Protein AF-A0A554VB44-F1 (afdb_monomer_lite)

pLDDT: mean 83.11, std 10.77, range [49.56, 96.19]

Foldseek 3Di:
DDDQWDDCLCVLVVQLVVLLVVCVVVDDPVCVLLSQLVSLQVSLVVLQVVLCVQQVDFDQDQDPPPRDTDRDGDAGDGRNHGSNVSSVVSNVVSVVSVCPVVVVVCVVVVVVVVVVVVVVVVVVVVVVVVVVVVVVVVVVVVVVVVVVVVVVVVVVVVVVVVCPVVPDDD

Radius of gyration: 43.71 Å; chains: 1; bounding box: 81×44×135 Å

Structure (mmCIF, N/CA/C/O backbone):
data_AF-A0A554VB44-F1
#
_entry.id   AF-A0A554VB44-F1
#
loop_
_atom_site.group_PDB
_atom_site.id
_atom_site.type_symbol
_atom_site.label_atom_id
_atom_site.label_alt_id
_atom_site.label_comp_id
_atom_site.label_asym_id
_atom_site.label_entity_id
_atom_site.label_seq_id
_atom_site.pdbx_PDB_ins_code
_atom_site.Cartn_x
_atom_site.Cartn_y
_atom_site.Cartn_z
_atom_site.occupancy
_atom_site.B_iso_or_equiv
_atom_site.auth_seq_id
_atom_site.auth_comp_id
_atom_site.auth_asym_id
_atom_site.auth_atom_id
_atom_site.pdbx_PDB_model_num
ATOM 1 N N . MET A 1 1 ? -2.354 -7.956 35.182 1.00 49.56 1 MET A N 1
ATOM 2 C CA . MET A 1 1 ? -2.865 -8.372 33.858 1.00 49.56 1 MET A CA 1
ATOM 3 C C . MET A 1 1 ? -2.877 -7.137 32.967 1.00 49.56 1 MET A C 1
ATOM 5 O O . MET A 1 1 ? -3.488 -6.149 33.354 1.00 49.56 1 MET A O 1
ATOM 9 N N . ILE A 1 2 ? -2.129 -7.126 31.862 1.00 63.28 2 ILE A N 1
ATOM 10 C CA . ILE A 1 2 ? -2.066 -5.966 30.958 1.00 63.28 2 ILE A CA 1
ATOM 11 C C . ILE A 1 2 ? -3.366 -5.946 30.144 1.00 63.28 2 ILE A C 1
ATOM 13 O O . ILE A 1 2 ? -3.595 -6.820 29.313 1.00 63.28 2 ILE A O 1
ATOM 17 N N . LEU A 1 3 ? -4.252 -4.988 30.429 1.00 57.69 3 LEU A N 1
ATOM 18 C CA . LEU A 1 3 ? -5.456 -4.748 29.632 1.00 57.69 3 LEU A CA 1
ATOM 19 C C . LEU A 1 3 ? -5.048 -4.033 28.342 1.00 57.69 3 LEU A C 1
ATOM 21 O O . LEU A 1 3 ? -4.718 -2.852 28.348 1.00 57.69 3 LEU A O 1
ATOM 25 N N . ILE A 1 4 ? -5.056 -4.780 27.241 1.00 80.31 4 ILE A N 1
ATOM 26 C CA . ILE A 1 4 ? -4.628 -4.320 25.912 1.00 80.31 4 ILE A CA 1
ATOM 27 C C . ILE A 1 4 ? -5.706 -3.457 25.233 1.00 80.31 4 ILE A C 1
ATOM 29 O O . ILE A 1 4 ? -5.421 -2.735 24.280 1.00 80.31 4 ILE A O 1
ATOM 33 N N . TRP A 1 5 ? -6.952 -3.494 25.709 1.00 79.31 5 TRP A N 1
ATOM 34 C CA . TRP A 1 5 ? -8.065 -2.765 25.102 1.00 79.31 5 TRP A CA 1
ATOM 35 C C . TRP A 1 5 ? -8.940 -2.075 26.151 1.00 79.31 5 TRP A C 1
ATOM 37 O O . TRP A 1 5 ? -9.050 -2.527 27.292 1.00 79.31 5 TRP A O 1
ATOM 47 N N . LYS A 1 6 ? -9.604 -0.990 25.736 1.00 79.31 6 LYS A N 1
ATOM 48 C CA . LYS A 1 6 ? -10.617 -0.284 26.525 1.00 79.31 6 LYS A CA 1
ATOM 49 C C . LYS A 1 6 ? -11.876 -0.034 25.692 1.00 79.31 6 LYS A C 1
ATOM 51 O O . LYS A 1 6 ? -11.827 0.512 24.587 1.00 79.31 6 LYS A O 1
ATOM 56 N N . GLY A 1 7 ? -13.034 -0.410 26.235 1.00 83.69 7 GLY A N 1
ATOM 57 C CA . GLY A 1 7 ? -14.346 -0.153 25.632 1.00 83.69 7 GLY A CA 1
ATOM 58 C C . GLY A 1 7 ? -14.546 -0.843 24.279 1.00 83.69 7 GLY A C 1
ATOM 59 O O . GLY A 1 7 ? -14.342 -2.048 24.159 1.00 83.69 7 GLY A O 1
ATOM 60 N N . ARG A 1 8 ? -14.963 -0.080 23.260 1.00 84.19 8 ARG A N 1
ATOM 61 C CA . ARG A 1 8 ? -15.318 -0.590 21.924 1.00 84.19 8 ARG A CA 1
ATOM 62 C C . ARG A 1 8 ? -14.136 -0.734 20.964 1.00 84.19 8 ARG A C 1
ATOM 64 O O . ARG A 1 8 ? -14.353 -1.112 19.822 1.00 84.19 8 ARG A O 1
ATOM 71 N N . GLY A 1 9 ? -12.901 -0.481 21.407 1.00 81.75 9 GLY A N 1
ATOM 72 C CA . GLY A 1 9 ? -11.718 -0.603 20.545 1.00 81.75 9 GLY A CA 1
ATOM 73 C C . GLY A 1 9 ? -11.628 -1.971 19.857 1.00 81.75 9 GLY A C 1
ATOM 74 O O . GLY A 1 9 ? -11.378 -2.041 18.657 1.00 81.75 9 GLY A O 1
ATOM 75 N N . ILE A 1 10 ? -11.962 -3.048 20.579 1.00 88.00 10 ILE A N 1
ATOM 76 C CA . ILE A 1 10 ? -11.942 -4.429 20.072 1.00 88.00 10 ILE A CA 1
ATOM 77 C C . ILE A 1 10 ? -12.783 -4.645 18.800 1.00 88.00 10 ILE A C 1
ATOM 79 O O . ILE A 1 10 ? -12.485 -5.553 18.025 1.00 88.00 10 ILE A O 1
ATOM 83 N N . LEU A 1 11 ? -13.779 -3.788 18.528 1.00 90.06 11 LEU A N 1
ATOM 84 C CA . LEU A 1 11 ? -14.588 -3.882 17.311 1.00 90.06 11 LEU A CA 1
ATOM 85 C C . LEU A 1 11 ? -13.753 -3.728 16.038 1.00 90.06 11 LEU A C 1
ATOM 87 O O . LEU A 1 11 ? -14.110 -4.329 15.037 1.00 90.06 11 LEU A O 1
ATOM 91 N N . THR A 1 12 ? -12.640 -2.988 16.063 1.00 89.19 12 THR A N 1
ATOM 92 C CA . THR A 1 12 ? -11.750 -2.883 14.889 1.00 89.19 12 THR A CA 1
ATOM 93 C C . THR A 1 12 ? -11.211 -4.253 14.493 1.00 89.19 12 THR A C 1
ATOM 95 O O . THR A 1 12 ? -11.311 -4.656 13.342 1.00 89.19 12 THR A O 1
ATOM 98 N N . VAL A 1 13 ? -10.686 -4.999 15.468 1.00 91.31 13 VAL A N 1
ATOM 99 C CA . VAL A 1 13 ? -10.101 -6.324 15.228 1.00 91.31 13 VAL A CA 1
ATOM 100 C C . VAL A 1 13 ? -11.185 -7.325 14.837 1.00 91.31 13 VAL A C 1
ATOM 102 O O . VAL A 1 13 ? -10.980 -8.125 13.930 1.00 91.31 13 VAL A O 1
ATOM 105 N N . LEU A 1 14 ? -12.356 -7.253 15.478 1.00 93.69 14 LEU A N 1
ATOM 106 C CA . LEU A 1 14 ? -13.493 -8.110 15.137 1.00 93.69 14 LEU A CA 1
ATOM 107 C C . LEU A 1 14 ? -14.005 -7.860 13.719 1.00 93.69 14 LEU A C 1
ATOM 109 O O . LEU A 1 14 ? -14.263 -8.820 13.002 1.00 93.69 14 LEU A O 1
ATOM 113 N N . VAL A 1 15 ? -14.136 -6.597 13.305 1.00 94.31 15 VAL A N 1
ATOM 114 C CA . VAL A 1 15 ? -14.568 -6.259 11.944 1.00 94.31 15 VAL A CA 1
ATOM 115 C C . VAL A 1 15 ? -13.531 -6.704 10.929 1.00 94.31 15 VAL A C 1
ATOM 117 O O . VAL A 1 15 ? -13.921 -7.318 9.945 1.00 94.31 15 VAL A O 1
ATOM 120 N N . LEU A 1 16 ? -12.239 -6.478 11.182 1.00 94.88 16 LEU A N 1
ATOM 121 C CA . LEU A 1 16 ? -11.169 -6.966 10.313 1.00 94.88 16 LEU A CA 1
ATOM 122 C C . LEU A 1 16 ? -11.212 -8.489 10.147 1.00 94.88 16 LEU A C 1
ATOM 124 O O . LEU A 1 16 ? -11.150 -8.987 9.028 1.00 94.88 16 LEU A O 1
ATOM 128 N N . ALA A 1 17 ? -11.335 -9.232 11.249 1.00 95.19 17 ALA A N 1
ATOM 129 C CA . ALA A 1 17 ? -11.415 -10.686 11.200 1.00 95.19 17 ALA A CA 1
ATOM 130 C C . ALA A 1 17 ? -12.672 -11.142 10.447 1.00 95.19 17 ALA A C 1
ATOM 132 O O . ALA A 1 17 ? -12.586 -11.983 9.556 1.00 95.19 17 ALA A O 1
ATOM 133 N N . ALA A 1 18 ? -13.832 -10.557 10.756 1.00 95.88 18 ALA A N 1
ATOM 134 C CA . ALA A 1 18 ? -15.090 -10.904 10.108 1.00 95.88 18 ALA A CA 1
ATOM 135 C C . ALA A 1 18 ? -15.047 -10.642 8.597 1.00 95.88 18 ALA A C 1
ATOM 137 O O . ALA A 1 18 ? -15.386 -11.531 7.820 1.00 95.88 18 ALA A O 1
ATOM 138 N N . THR A 1 19 ? -14.597 -9.461 8.162 1.00 95.25 19 THR A N 1
ATOM 139 C CA . THR A 1 19 ? -14.494 -9.133 6.732 1.00 95.25 19 THR A CA 1
ATOM 140 C C . THR A 1 19 ? -13.470 -10.009 6.027 1.00 95.25 19 THR A C 1
ATOM 142 O O . THR A 1 19 ? -13.728 -10.435 4.905 1.00 95.25 19 THR A O 1
ATOM 145 N N . PHE A 1 20 ? -12.358 -10.341 6.688 1.00 94.94 20 PHE A N 1
ATOM 146 C CA . PHE A 1 20 ? -11.362 -11.267 6.158 1.00 94.94 20 PHE A CA 1
ATOM 147 C C . PHE A 1 20 ? -11.951 -12.657 5.915 1.00 94.94 20 PHE A C 1
ATOM 149 O O . PHE A 1 20 ? -11.855 -13.166 4.804 1.00 94.94 20 PHE A O 1
ATOM 156 N N . PHE A 1 21 ? -12.625 -13.250 6.906 1.00 94.94 21 PHE A N 1
ATOM 157 C CA . PHE A 1 21 ? -13.249 -14.564 6.737 1.00 94.94 21 PHE A CA 1
ATOM 158 C C . PHE A 1 21 ? -14.355 -14.544 5.682 1.00 94.94 21 PHE A C 1
ATOM 160 O O . PHE A 1 21 ? -14.391 -15.429 4.834 1.00 94.94 21 PHE A O 1
ATOM 167 N N . ILE A 1 22 ? -15.223 -13.529 5.685 1.00 94.19 22 ILE A N 1
ATOM 168 C CA . ILE A 1 22 ? -16.285 -13.398 4.677 1.00 94.19 22 ILE A CA 1
ATOM 169 C C . ILE A 1 22 ? -15.680 -13.360 3.272 1.00 94.19 22 ILE A C 1
ATOM 171 O O . ILE A 1 22 ? -16.121 -14.098 2.395 1.00 94.19 22 ILE A O 1
ATOM 175 N N . LEU A 1 23 ? -14.653 -12.534 3.060 1.00 93.19 23 LEU A N 1
ATOM 176 C CA . LEU A 1 23 ? -14.020 -12.395 1.753 1.00 93.19 23 LEU A CA 1
ATOM 177 C C . LEU A 1 23 ? -13.206 -13.631 1.369 1.00 93.19 23 LEU A C 1
ATOM 179 O O . LEU A 1 23 ? -13.181 -13.964 0.193 1.00 93.19 23 LEU A O 1
ATOM 183 N N . LEU A 1 24 ? -12.628 -14.360 2.325 1.00 90.56 24 LEU A N 1
ATOM 184 C CA . LEU A 1 24 ? -11.930 -15.618 2.054 1.00 90.56 24 LEU A CA 1
ATOM 185 C C . LEU A 1 24 ? -12.854 -16.673 1.427 1.00 90.56 24 LEU A C 1
ATOM 187 O O . LEU A 1 24 ? -12.422 -17.414 0.550 1.00 90.56 24 LEU A O 1
ATOM 191 N N . PHE A 1 25 ? -14.115 -16.737 1.863 1.00 90.75 25 PHE A N 1
ATOM 192 C CA . PHE A 1 25 ? -15.102 -17.667 1.303 1.00 90.75 25 PHE A CA 1
ATOM 193 C C . PHE A 1 25 ? -15.848 -17.105 0.088 1.00 90.75 25 PHE A C 1
ATOM 195 O O . PHE A 1 25 ? -16.339 -17.879 -0.730 1.00 90.75 25 PHE A O 1
ATOM 202 N N . ALA A 1 26 ? -15.971 -15.780 -0.023 1.00 91.50 26 ALA A N 1
ATOM 203 C CA . ALA A 1 26 ? -16.741 -15.134 -1.083 1.00 91.50 26 ALA A CA 1
ATOM 204 C C . ALA A 1 26 ? -15.921 -14.802 -2.342 1.00 91.50 26 ALA A C 1
ATOM 206 O O . ALA A 1 26 ? -16.501 -14.706 -3.423 1.00 91.50 26 ALA A O 1
ATOM 207 N N . LEU A 1 27 ? -14.604 -14.588 -2.229 1.00 91.19 27 LEU A N 1
ATOM 208 C CA . LEU A 1 27 ? -13.758 -14.276 -3.383 1.00 91.19 27 LEU A CA 1
ATOM 209 C C . LEU A 1 27 ? -13.431 -15.532 -4.189 1.00 91.19 27 LEU A C 1
ATOM 211 O O . LEU A 1 27 ? -12.992 -16.547 -3.653 1.00 91.19 27 LEU A O 1
ATOM 215 N N . SER A 1 28 ? -13.569 -15.417 -5.509 1.00 88.81 28 SER A N 1
ATOM 216 C CA . SER A 1 28 ? -13.009 -16.380 -6.453 1.00 88.81 28 SER A CA 1
ATOM 217 C C . SER A 1 28 ? -11.486 -16.224 -6.566 1.00 88.81 28 SER A C 1
ATOM 219 O O . SER A 1 28 ? -10.910 -15.202 -6.178 1.00 88.81 28 SER A O 1
ATOM 221 N N . SER A 1 29 ? -10.828 -17.231 -7.148 1.00 87.12 29 SER A N 1
ATOM 222 C CA . SER A 1 29 ? -9.377 -17.246 -7.386 1.00 87.12 29 SER A CA 1
ATOM 223 C C . SER A 1 29 ? -8.870 -16.010 -8.131 1.00 87.12 29 SER A C 1
ATOM 225 O O . SER A 1 29 ? -7.781 -15.525 -7.834 1.00 87.12 29 SER A O 1
ATOM 227 N N . ASP A 1 30 ? -9.676 -15.465 -9.042 1.00 87.19 30 ASP A N 1
ATOM 228 C CA . ASP A 1 30 ? -9.310 -14.323 -9.891 1.00 87.19 30 ASP A CA 1
ATOM 229 C C . ASP A 1 30 ? -9.118 -13.029 -9.085 1.00 87.19 30 ASP A C 1
ATOM 231 O O . ASP A 1 30 ? -8.367 -12.131 -9.474 1.00 87.19 30 ASP A O 1
ATOM 235 N N . TYR A 1 31 ? -9.768 -12.945 -7.923 1.00 87.62 31 TYR A N 1
ATOM 236 C CA . TYR A 1 31 ? -9.728 -11.784 -7.041 1.00 87.62 31 TYR A CA 1
ATOM 237 C C . TYR A 1 31 ? -8.953 -12.040 -5.747 1.00 87.62 31 TYR A C 1
ATOM 239 O O . TYR A 1 31 ? -8.912 -11.157 -4.891 1.00 87.62 31 TYR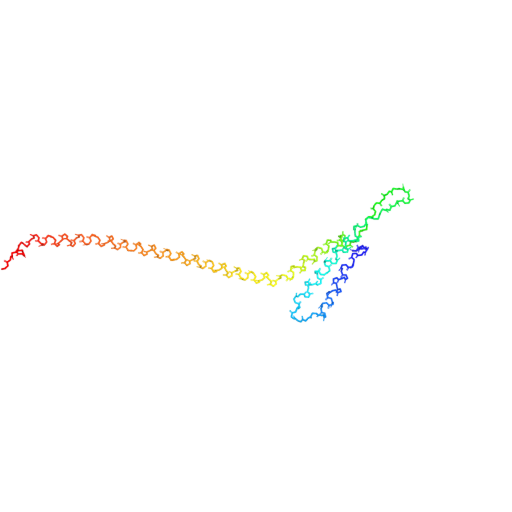 A O 1
ATOM 247 N N . ALA A 1 32 ? -8.298 -13.197 -5.598 1.00 86.06 32 ALA A N 1
ATOM 248 C CA . ALA A 1 32 ? -7.604 -13.587 -4.367 1.00 86.06 32 ALA A CA 1
ATOM 249 C C . ALA A 1 32 ? -6.559 -12.552 -3.899 1.00 86.06 32 ALA A C 1
ATOM 251 O O . ALA A 1 32 ? -6.407 -12.325 -2.699 1.00 86.06 32 ALA A O 1
ATOM 252 N N . GLN A 1 33 ? -5.912 -11.854 -4.837 1.00 84.12 33 GLN A N 1
ATOM 253 C CA . GLN A 1 33 ? -4.989 -10.739 -4.574 1.00 84.12 33 GLN A CA 1
ATOM 254 C C . GLN A 1 33 ? -5.613 -9.597 -3.745 1.00 84.12 33 GLN A C 1
ATOM 256 O O . GLN A 1 33 ? -4.943 -8.968 -2.928 1.00 84.12 33 GLN A O 1
ATOM 261 N N . TYR A 1 34 ? -6.922 -9.364 -3.880 1.00 88.88 34 TYR A N 1
ATOM 262 C CA . TYR A 1 34 ? -7.656 -8.350 -3.118 1.00 88.88 34 TYR A CA 1
ATOM 263 C C . TYR A 1 34 ? -8.132 -8.851 -1.750 1.00 88.88 34 TYR A C 1
ATOM 265 O O . TYR A 1 34 ? -8.602 -8.051 -0.937 1.00 88.88 34 TYR A O 1
ATOM 273 N N . GLY A 1 35 ? -7.980 -10.150 -1.470 1.00 89.56 35 GLY A N 1
ATOM 274 C CA . GLY A 1 35 ? -8.433 -10.795 -0.238 1.00 89.56 35 GLY A CA 1
ATOM 275 C C . GLY A 1 35 ? -7.783 -10.241 1.027 1.00 89.56 35 GLY A C 1
ATOM 276 O O . GLY A 1 35 ? -8.398 -10.286 2.084 1.00 89.56 35 GLY A O 1
ATOM 277 N N . PHE A 1 36 ? -6.590 -9.646 0.928 1.00 89.31 36 PHE A N 1
ATOM 278 C CA . PHE A 1 36 ? -5.952 -8.932 2.041 1.00 89.31 36 PHE A CA 1
ATOM 279 C C . PHE A 1 36 ? -6.230 -7.425 2.024 1.00 89.31 36 PHE A C 1
ATOM 281 O O . PHE A 1 36 ? -6.416 -6.822 3.081 1.00 89.31 36 PHE A O 1
ATOM 288 N N . ALA A 1 37 ? -6.305 -6.810 0.842 1.00 92.81 37 ALA A N 1
ATOM 289 C CA . ALA A 1 37 ? -6.507 -5.369 0.707 1.00 92.81 37 ALA A CA 1
ATOM 290 C C . ALA A 1 37 ? -7.910 -4.928 1.158 1.00 92.81 37 ALA A C 1
ATOM 292 O O . ALA A 1 37 ? -8.051 -3.974 1.923 1.00 92.81 37 ALA A O 1
ATOM 293 N N . LEU A 1 38 ? -8.957 -5.634 0.722 1.00 93.44 38 LEU A N 1
ATOM 294 C CA . LEU A 1 38 ? -10.346 -5.246 0.982 1.00 93.44 38 LEU A CA 1
ATOM 295 C C . LEU A 1 38 ? -10.734 -5.305 2.471 1.00 93.44 38 LEU A C 1
ATOM 297 O O . LEU A 1 38 ? -11.295 -4.318 2.953 1.00 93.44 38 LEU A O 1
ATOM 301 N N . PRO A 1 39 ? -10.413 -6.365 3.244 1.00 95.56 39 PRO A N 1
ATOM 302 C CA . PRO A 1 39 ? -10.687 -6.384 4.683 1.00 95.56 39 PRO A CA 1
ATOM 303 C C . PRO A 1 39 ? -10.020 -5.230 5.432 1.00 95.56 39 PRO A C 1
ATOM 305 O O . PRO A 1 39 ? -10.648 -4.617 6.297 1.00 95.56 39 PRO A O 1
ATOM 308 N N . LEU A 1 40 ? -8.770 -4.906 5.073 1.00 94.94 40 LEU A N 1
ATOM 309 C CA . LEU A 1 40 ? -8.008 -3.806 5.666 1.00 94.94 40 LEU A CA 1
ATOM 310 C C . LEU A 1 40 ? -8.666 -2.453 5.385 1.00 94.94 40 LEU A C 1
ATOM 312 O O . LEU A 1 40 ? -8.850 -1.663 6.309 1.00 94.94 40 LEU A O 1
ATOM 316 N N . ILE A 1 41 ? -9.077 -2.206 4.138 1.00 94.94 41 ILE A N 1
ATOM 317 C CA . ILE A 1 41 ? -9.757 -0.964 3.748 1.00 94.94 41 ILE A CA 1
ATOM 318 C C . ILE A 1 41 ? -11.099 -0.834 4.474 1.00 94.94 41 ILE A C 1
ATOM 320 O O . ILE A 1 41 ? -11.371 0.203 5.079 1.00 94.94 41 ILE A O 1
ATOM 324 N N . VAL A 1 42 ? -11.928 -1.883 4.454 1.00 95.38 42 VAL A N 1
ATOM 325 C CA . VAL A 1 42 ? -13.261 -1.865 5.077 1.00 95.38 42 VAL A CA 1
ATOM 326 C C . VAL A 1 42 ? -13.151 -1.670 6.587 1.00 95.38 42 VAL A C 1
ATOM 328 O O . VAL A 1 42 ? -13.835 -0.813 7.150 1.00 95.38 42 VAL A O 1
ATOM 331 N N . SER A 1 43 ? -12.263 -2.417 7.248 1.00 94.00 43 SER A N 1
ATOM 332 C CA . SER A 1 43 ? -12.035 -2.259 8.684 1.00 94.00 43 SER A CA 1
ATOM 333 C C . SER A 1 43 ? -11.439 -0.894 9.020 1.00 94.00 43 SER A C 1
ATOM 335 O O . SER A 1 43 ? -11.824 -0.302 10.026 1.00 94.00 43 SER A O 1
ATOM 337 N N . GLY A 1 44 ? -10.519 -0.383 8.200 1.00 92.06 44 GLY A N 1
ATOM 338 C CA . GLY A 1 44 ? -9.922 0.934 8.387 1.00 92.06 44 GLY A CA 1
ATOM 339 C C . GLY A 1 44 ? -10.970 2.043 8.333 1.00 92.06 44 GLY A C 1
ATOM 340 O O . GLY A 1 44 ? -11.075 2.855 9.254 1.00 92.06 44 GLY A O 1
ATOM 341 N N . LEU A 1 45 ? -11.817 2.018 7.301 1.00 93.56 45 LEU A N 1
ATOM 342 C CA . LEU A 1 45 ? -12.893 2.988 7.113 1.00 93.56 45 LEU A CA 1
ATOM 343 C C . LEU A 1 45 ? -13.932 2.916 8.241 1.00 93.56 45 LEU A C 1
ATOM 345 O O . LEU A 1 45 ? -14.325 3.948 8.788 1.00 93.56 45 LEU A O 1
ATOM 349 N N . PHE A 1 46 ? -14.325 1.703 8.643 1.00 94.19 46 PHE A N 1
ATOM 350 C CA . PHE A 1 46 ? -15.209 1.474 9.787 1.00 94.19 46 PHE A CA 1
ATOM 351 C C . PHE A 1 46 ? -14.646 2.104 11.068 1.00 94.19 46 PHE A C 1
ATOM 353 O O . PHE A 1 46 ? -15.361 2.813 11.781 1.00 94.19 46 PHE A O 1
ATOM 360 N N . SER A 1 47 ? -13.357 1.892 11.341 1.00 91.25 47 SER A N 1
ATOM 361 C CA . SER A 1 47 ? -12.704 2.393 12.550 1.00 91.25 47 SER A CA 1
ATOM 362 C C . SER A 1 47 ? -12.506 3.903 12.563 1.00 91.25 47 SER A C 1
ATOM 364 O O . SER A 1 47 ? -12.595 4.497 13.636 1.00 91.25 47 SER A O 1
ATOM 366 N N . ILE A 1 48 ? -12.317 4.545 11.407 1.00 89.31 48 ILE A N 1
ATOM 367 C CA . ILE A 1 48 ? -12.296 6.012 11.309 1.00 89.31 48 ILE A CA 1
ATOM 368 C C . ILE A 1 48 ? -13.685 6.575 11.625 1.00 89.31 48 ILE A C 1
ATOM 370 O O . ILE A 1 48 ? -13.830 7.399 12.526 1.00 89.31 48 ILE A O 1
ATOM 374 N N . VAL A 1 49 ? -14.723 6.105 10.925 1.00 91.06 49 VAL A N 1
ATOM 375 C CA . VAL A 1 49 ? -16.080 6.667 11.034 1.00 91.06 49 VAL A CA 1
ATOM 376 C C . VAL A 1 49 ? -16.662 6.456 12.433 1.00 91.06 49 VAL A C 1
ATOM 378 O O . VAL A 1 49 ? -17.165 7.394 13.059 1.00 91.06 49 VAL A O 1
ATOM 381 N N . LEU A 1 50 ? -16.596 5.229 12.951 1.00 88.94 50 LEU A N 1
ATOM 382 C CA . LEU A 1 50 ? -17.172 4.909 14.256 1.00 88.94 50 LEU A CA 1
ATOM 383 C C . LEU A 1 50 ? -16.262 5.283 15.414 1.00 88.94 50 LEU A C 1
ATOM 385 O O . LEU A 1 50 ? -16.774 5.683 16.460 1.00 88.94 50 LEU A O 1
ATOM 389 N N . GLY A 1 51 ? -14.943 5.208 15.229 1.00 84.94 51 GLY A N 1
ATOM 390 C CA . GLY A 1 51 ? -13.988 5.718 16.205 1.00 84.94 51 GLY A CA 1
ATOM 391 C C . GLY A 1 51 ? -14.243 7.197 16.465 1.00 84.94 51 GLY A C 1
ATOM 392 O O . GLY A 1 51 ? -14.468 7.571 17.615 1.00 84.94 51 GLY A O 1
ATOM 393 N N . HIS A 1 52 ? -14.362 7.997 15.398 1.00 83.25 52 HIS A N 1
ATOM 394 C CA . HIS A 1 52 ? -14.662 9.420 15.515 1.00 83.25 52 HIS A CA 1
ATOM 395 C C . HIS A 1 52 ? -16.020 9.660 16.179 1.00 83.25 52 HIS A C 1
ATOM 397 O O . HIS A 1 52 ? -16.125 10.425 17.133 1.00 83.25 52 HIS A O 1
ATOM 403 N N . LYS A 1 53 ? -17.073 8.950 15.755 1.00 84.12 53 LYS A N 1
ATOM 404 C CA . LYS A 1 53 ? -18.407 9.089 16.361 1.00 84.12 53 LYS A CA 1
ATOM 405 C C . LYS A 1 53 ? -18.421 8.759 17.859 1.00 84.12 53 LYS A C 1
ATOM 407 O O . LYS A 1 53 ? -19.139 9.405 18.622 1.00 84.12 53 LYS A O 1
ATOM 412 N N . TRP A 1 54 ? -17.676 7.743 18.293 1.00 81.38 54 TRP A N 1
ATOM 413 C CA . TRP A 1 54 ? -17.716 7.273 19.680 1.00 81.38 54 TRP A CA 1
ATOM 414 C C . TRP A 1 54 ? -16.731 7.983 20.612 1.00 81.38 54 TRP A C 1
ATOM 416 O O . TRP A 1 54 ? -17.045 8.128 21.793 1.00 81.38 54 TRP A O 1
ATOM 426 N N . ASN A 1 55 ? -15.591 8.456 20.105 1.00 77.44 55 ASN A N 1
ATOM 427 C CA . ASN A 1 55 ? -14.621 9.214 20.898 1.00 77.44 55 ASN A CA 1
ATOM 428 C C . ASN A 1 55 ? -14.933 10.719 20.945 1.00 77.44 55 ASN A C 1
ATOM 430 O O . ASN A 1 55 ? -14.596 11.376 21.930 1.00 77.44 55 ASN A O 1
ATOM 434 N N . SER A 1 56 ? -15.608 11.274 19.932 1.00 70.00 56 SER A N 1
ATOM 435 C CA . SER A 1 56 ? -15.918 12.713 19.849 1.00 70.00 56 SER A CA 1
ATOM 436 C C . SER A 1 56 ? -17.140 13.145 20.654 1.00 70.00 56 SER A C 1
ATOM 438 O O . SER A 1 56 ? -17.571 14.280 20.509 1.00 70.00 56 SER A O 1
ATOM 440 N N . SER A 1 57 ? -17.722 12.278 21.487 1.00 62.00 57 SER A N 1
ATOM 441 C CA . SER A 1 57 ? -18.838 12.638 22.372 1.00 62.00 57 SER A CA 1
ATOM 442 C C . SER A 1 57 ? -18.308 12.927 23.784 1.00 62.00 57 SER A C 1
ATOM 444 O O . SER A 1 57 ? -18.148 11.981 24.564 1.00 62.00 57 SER A O 1
ATOM 446 N N . PRO A 1 58 ? -18.020 14.193 24.154 1.00 60.31 58 PRO A N 1
ATOM 447 C CA . PRO A 1 58 ? -17.701 14.530 25.530 1.00 60.31 58 PRO A CA 1
ATOM 448 C C . PRO A 1 58 ? -18.998 14.407 26.324 1.00 60.31 58 PRO A C 1
ATOM 450 O O . PRO A 1 58 ? -19.979 15.083 26.017 1.00 60.31 58 PRO A O 1
ATOM 453 N N . LYS A 1 59 ? -19.030 13.533 27.330 1.00 59.19 59 LYS A N 1
ATOM 454 C CA . LYS A 1 59 ? -20.142 13.537 28.279 1.00 59.19 59 LYS A CA 1
ATOM 455 C C . LYS A 1 59 ? -19.782 14.524 29.387 1.00 59.19 59 LYS A C 1
ATOM 457 O O . LYS A 1 59 ? -18.858 14.223 30.147 1.00 59.19 59 LYS A O 1
ATOM 462 N N . PRO A 1 60 ? -20.444 15.695 29.477 1.00 59.25 60 PRO A N 1
ATOM 463 C CA . PRO A 1 60 ? -20.313 16.521 30.665 1.00 59.25 60 PRO A CA 1
ATOM 464 C C . PRO A 1 60 ? -20.856 15.699 31.833 1.00 59.25 60 PRO A C 1
ATOM 466 O O . PRO A 1 60 ? -22.016 15.290 31.826 1.00 59.25 60 PRO A O 1
ATOM 469 N N . SER A 1 61 ? -19.993 15.382 32.791 1.00 58.12 61 SER A N 1
ATOM 470 C CA . SER A 1 61 ? -20.370 14.665 34.001 1.00 58.12 61 SER A CA 1
ATOM 471 C C . SER A 1 61 ? -20.035 15.560 35.181 1.00 58.12 61 SER A C 1
ATOM 473 O O . SER A 1 61 ? -18.946 16.119 35.249 1.00 58.12 61 SER A O 1
ATOM 475 N N . ILE A 1 62 ? -20.982 15.730 36.094 1.00 68.25 62 ILE A N 1
ATOM 476 C CA . ILE A 1 62 ? -20.759 16.490 37.324 1.00 68.25 62 ILE A CA 1
ATOM 477 C C . ILE A 1 62 ? -20.156 15.522 38.340 1.00 68.25 62 ILE A C 1
ATOM 479 O O . ILE A 1 62 ? -20.682 14.418 38.509 1.00 68.25 62 ILE A O 1
ATOM 483 N N . ASP A 1 63 ? -19.049 15.902 38.979 1.00 65.12 63 ASP A N 1
ATOM 484 C CA . ASP A 1 63 ? -18.502 15.132 40.093 1.00 65.12 63 ASP A CA 1
ATOM 485 C C . ASP A 1 63 ? -19.492 15.187 41.273 1.00 65.12 63 ASP 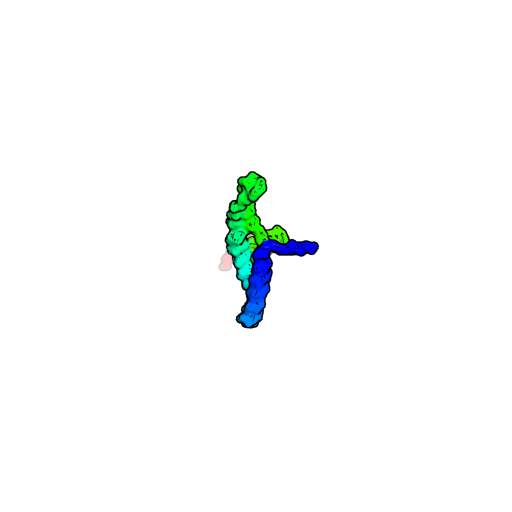A C 1
ATOM 487 O O . ASP A 1 63 ? -19.762 16.276 41.791 1.00 65.12 63 ASP A O 1
ATOM 491 N N . PRO A 1 64 ? -20.047 14.053 41.735 1.00 65.19 64 PRO A N 1
ATOM 492 C CA . PRO A 1 64 ? -20.995 14.044 42.845 1.00 65.19 64 PRO A CA 1
ATOM 493 C C . PRO A 1 64 ? -20.379 14.459 44.193 1.00 65.19 64 PRO A C 1
ATOM 495 O O . PRO A 1 64 ? -21.131 14.700 45.135 1.00 65.19 64 PRO A O 1
ATOM 498 N N . LYS A 1 65 ? -19.044 14.530 44.322 1.00 72.44 65 LYS A N 1
ATOM 499 C CA . LYS A 1 65 ? -18.358 14.922 45.566 1.00 72.44 65 LYS A CA 1
ATOM 500 C C . LYS A 1 65 ? -17.937 16.388 45.603 1.00 72.44 65 LYS A C 1
ATOM 502 O O . LYS A 1 65 ? -17.964 16.979 46.678 1.00 72.44 65 LYS A O 1
ATOM 507 N N . THR A 1 66 ? -17.531 16.962 44.472 1.00 76.31 66 THR A N 1
ATOM 508 C CA . THR A 1 66 ? -17.009 18.342 44.404 1.00 76.31 66 THR A CA 1
ATOM 509 C C . THR A 1 66 ? -17.935 19.308 43.669 1.00 76.31 66 THR A C 1
ATOM 511 O O . THR A 1 66 ? -17.757 20.516 43.781 1.00 76.31 66 THR A O 1
ATOM 514 N N . GLY A 1 67 ? -18.935 18.810 42.932 1.00 75.50 67 GLY A N 1
ATOM 515 C CA . GLY A 1 67 ? -19.821 19.640 42.111 1.00 75.50 67 GLY A CA 1
ATOM 516 C C . GLY A 1 67 ? -19.140 20.239 40.875 1.00 75.50 67 GLY A C 1
ATOM 517 O O . GLY A 1 67 ? -19.766 21.009 40.147 1.00 75.50 67 GLY A O 1
ATOM 518 N N . GLU A 1 68 ? -17.877 19.891 40.611 1.00 73.25 68 GLU A N 1
ATOM 519 C CA . GLU A 1 68 ? -17.139 20.372 39.447 1.00 73.25 68 GLU A CA 1
ATOM 520 C C . GLU A 1 68 ? -17.593 19.658 38.164 1.00 73.25 68 GLU A C 1
ATOM 522 O O . GLU A 1 68 ? -17.880 18.457 38.149 1.00 73.25 68 GLU A O 1
ATOM 527 N N . GLN A 1 69 ? -17.651 20.402 37.054 1.00 67.62 69 GLN A N 1
ATOM 528 C CA . GLN A 1 69 ? -17.894 19.824 35.733 1.00 67.62 69 GLN A CA 1
ATOM 529 C C . GLN A 1 69 ? -16.623 19.137 35.234 1.00 67.62 69 GLN A C 1
ATOM 531 O O . GLN A 1 69 ? -15.676 19.796 34.806 1.00 67.62 69 GLN A O 1
ATOM 536 N N . ILE A 1 70 ? -16.622 17.806 35.222 1.00 66.19 70 ILE A N 1
ATOM 537 C CA . ILE A 1 70 ? -15.567 17.012 34.597 1.00 66.19 70 ILE A CA 1
ATOM 538 C C . ILE A 1 70 ? -16.025 16.575 33.205 1.00 66.19 70 ILE A C 1
ATOM 540 O O . ILE A 1 70 ? -17.038 15.893 33.026 1.00 66.19 70 ILE A O 1
ATOM 544 N N . VAL A 1 71 ? -15.254 16.938 32.182 1.00 64.50 71 VAL A N 1
ATOM 545 C CA . VAL A 1 71 ? -15.485 16.453 30.818 1.00 64.50 71 VAL A CA 1
ATOM 546 C C . VAL A 1 71 ? -14.878 15.056 30.693 1.00 64.50 71 VAL A C 1
ATOM 548 O O . VAL A 1 71 ? -13.695 14.899 30.386 1.00 64.50 71 VAL A O 1
ATOM 551 N N . LEU A 1 72 ? -15.685 14.015 30.914 1.00 60.75 72 LEU A N 1
ATOM 552 C CA . LEU A 1 72 ? -15.265 12.643 30.641 1.00 60.75 72 LEU A CA 1
ATOM 553 C C . LEU A 1 72 ? -15.303 12.395 29.130 1.00 60.75 72 LEU A C 1
ATOM 555 O O . LEU A 1 72 ? -16.363 12.247 28.515 1.00 60.75 72 LEU A O 1
ATOM 559 N N . ARG A 1 73 ? -14.117 12.332 28.517 1.00 61.88 73 ARG A N 1
ATOM 560 C CA . ARG A 1 73 ? -13.960 11.817 27.154 1.00 61.88 73 ARG A CA 1
ATOM 561 C C . ARG A 1 73 ? -14.018 10.294 27.191 1.00 61.88 73 ARG A C 1
ATOM 563 O O . ARG A 1 73 ? -13.186 9.649 27.831 1.00 61.88 73 ARG A O 1
ATOM 570 N N . ASN A 1 74 ? -14.979 9.710 26.479 1.00 65.50 74 ASN A N 1
ATOM 571 C CA . ASN A 1 74 ? -14.957 8.280 26.200 1.00 65.50 74 ASN A CA 1
ATOM 572 C C . ASN A 1 74 ? -13.716 7.974 25.357 1.00 65.50 74 ASN A C 1
ATOM 574 O O . ASN A 1 74 ? -13.586 8.454 24.238 1.00 65.50 74 ASN A O 1
ATOM 578 N N . GLN A 1 75 ? -12.794 7.190 25.909 1.00 67.75 75 GLN A N 1
ATOM 579 C CA . GLN A 1 75 ? -11.610 6.727 25.193 1.00 67.75 75 GLN A CA 1
ATOM 580 C C . GLN A 1 75 ? -11.802 5.256 24.842 1.00 67.75 75 GLN A C 1
ATOM 582 O O . GLN A 1 75 ? -11.723 4.383 25.713 1.00 67.75 75 GLN A O 1
ATOM 587 N N . HIS A 1 76 ? -12.084 4.983 23.570 1.00 78.06 76 HIS A N 1
ATOM 588 C CA . HIS A 1 76 ? -12.075 3.634 23.021 1.00 78.06 76 HIS A CA 1
ATOM 589 C C . HIS A 1 76 ? -10.715 3.367 22.382 1.00 78.06 76 HIS A C 1
ATOM 591 O O . HIS A 1 76 ? -10.421 3.842 21.282 1.00 78.06 76 HIS A O 1
ATOM 597 N N . THR A 1 77 ? -9.877 2.624 23.102 1.00 78.81 77 THR A N 1
ATOM 598 C CA . THR A 1 77 ? -8.476 2.407 22.737 1.00 78.81 77 THR A CA 1
ATOM 599 C C . THR A 1 77 ? -8.157 0.931 22.541 1.00 78.81 77 THR A C 1
ATOM 601 O O . THR A 1 77 ? -8.745 0.049 23.176 1.00 78.81 77 THR A O 1
ATOM 604 N N . ILE A 1 78 ? -7.204 0.673 21.651 1.00 79.81 78 ILE A N 1
ATOM 605 C CA . ILE A 1 78 ? -6.517 -0.610 21.484 1.00 79.81 78 ILE A CA 1
ATOM 606 C C . ILE A 1 78 ? -5.026 -0.306 21.578 1.00 79.81 78 ILE A C 1
ATOM 608 O O . ILE A 1 78 ? -4.559 0.626 20.923 1.00 79.81 78 ILE A O 1
ATOM 612 N N . PHE A 1 79 ? -4.290 -1.053 22.400 1.00 80.19 79 PHE A N 1
ATOM 613 C CA . PHE A 1 79 ? -2.880 -0.796 22.700 1.00 80.19 79 PHE A CA 1
ATOM 614 C C . PHE A 1 79 ? -2.628 0.684 23.029 1.00 80.19 79 PHE A C 1
ATOM 616 O O . PHE A 1 79 ? -1.743 1.314 22.462 1.00 80.19 79 PHE A O 1
ATOM 623 N N . TRP A 1 80 ? -3.445 1.260 23.920 1.00 76.12 80 TRP A N 1
ATOM 624 C CA . TRP A 1 80 ? -3.343 2.666 24.354 1.00 76.12 80 TRP A CA 1
ATOM 625 C C . TRP A 1 80 ? -3.567 3.725 23.258 1.00 76.12 80 TRP A C 1
ATOM 627 O O . TRP A 1 80 ? -3.543 4.915 23.555 1.00 76.12 80 TRP A O 1
ATOM 637 N N . MET A 1 81 ? -3.872 3.318 22.025 1.00 79.31 81 MET A N 1
ATOM 638 C CA . MET A 1 81 ? -4.113 4.207 20.893 1.00 79.31 81 MET A CA 1
ATOM 639 C C . MET A 1 81 ? -5.607 4.272 20.559 1.00 79.31 81 MET A C 1
ATOM 641 O O . MET A 1 81 ? -6.302 3.252 20.582 1.00 79.31 81 MET A O 1
ATOM 645 N N . ASN A 1 82 ? -6.118 5.471 20.254 1.00 81.88 82 ASN A N 1
ATOM 646 C CA . ASN A 1 82 ? -7.522 5.648 19.872 1.00 81.88 82 ASN A CA 1
ATOM 647 C C . ASN A 1 82 ? -7.845 4.831 18.617 1.00 81.88 82 ASN A C 1
ATOM 649 O O . ASN A 1 82 ? -7.051 4.768 17.679 1.00 81.88 82 ASN A O 1
ATOM 653 N N . MET A 1 83 ? -9.048 4.258 18.593 1.00 83.56 83 MET A N 1
ATOM 654 C CA . MET A 1 83 ? -9.579 3.470 17.475 1.00 83.56 83 MET A CA 1
ATOM 655 C C . MET A 1 83 ? -9.426 4.156 16.100 1.00 83.56 83 MET A C 1
ATOM 657 O O . MET A 1 83 ? -9.182 3.482 15.104 1.00 83.56 83 MET A O 1
ATOM 661 N N . GLU A 1 84 ? -9.515 5.487 16.048 1.00 85.00 84 GLU A N 1
ATOM 662 C CA . GLU A 1 84 ? -9.366 6.283 14.818 1.00 85.00 84 GLU A CA 1
ATOM 663 C C . GLU A 1 84 ? -7.990 6.121 14.163 1.00 85.00 84 GLU A C 1
ATOM 665 O O . GLU A 1 84 ? -7.907 5.943 12.950 1.00 85.00 84 GLU A O 1
ATOM 670 N N . TYR A 1 85 ? -6.910 6.122 14.951 1.00 86.12 85 TYR A N 1
ATOM 671 C CA . TYR A 1 85 ? -5.549 5.982 14.421 1.00 86.12 85 TYR A CA 1
ATOM 672 C C . TYR A 1 85 ? -5.304 4.589 13.844 1.00 86.12 85 TYR A C 1
ATOM 674 O O . TYR A 1 85 ? -4.672 4.459 12.798 1.00 86.12 85 TYR A O 1
ATOM 682 N N . TRP A 1 86 ? -5.866 3.554 14.475 1.00 88.50 86 TRP A N 1
ATOM 683 C CA . TRP A 1 86 ? -5.880 2.207 13.904 1.00 88.50 86 TRP A CA 1
ATOM 684 C C . TRP A 1 86 ? -6.623 2.174 12.571 1.00 88.50 86 TRP A C 1
ATOM 686 O O . TRP A 1 86 ? -6.174 1.513 11.640 1.00 88.50 86 TRP A O 1
ATOM 696 N N . GLY A 1 87 ? -7.714 2.931 12.453 1.00 88.56 87 GLY A N 1
ATOM 697 C CA . GLY A 1 87 ? -8.437 3.084 11.198 1.00 88.56 87 GLY A CA 1
ATOM 698 C C . GLY A 1 87 ? -7.570 3.655 10.071 1.00 88.56 87 GLY A C 1
ATOM 699 O O . GLY A 1 87 ? -7.507 3.065 8.993 1.00 88.56 87 GLY A O 1
ATOM 700 N N . PHE A 1 88 ? -6.834 4.741 10.333 1.00 89.75 88 PHE A N 1
ATOM 701 C C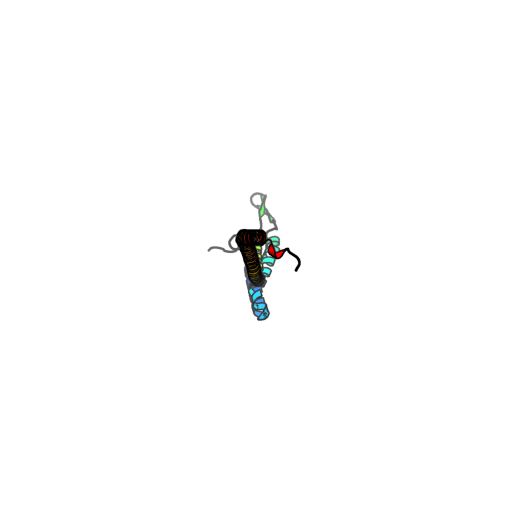A . PHE A 1 88 ? -5.881 5.306 9.367 1.00 89.75 88 PHE A CA 1
ATOM 702 C C . PHE A 1 88 ? -4.759 4.327 9.004 1.00 89.75 88 PHE A C 1
ATOM 704 O O . PHE A 1 88 ? -4.446 4.170 7.824 1.00 89.75 88 PHE A O 1
ATOM 711 N N . LEU A 1 89 ? -4.182 3.641 9.995 1.00 91.75 89 LEU A N 1
ATOM 712 C CA . LEU A 1 89 ? -3.113 2.664 9.778 1.00 91.75 89 LEU A CA 1
ATOM 713 C C . LEU A 1 89 ? -3.570 1.522 8.855 1.00 91.75 89 LEU A C 1
ATOM 715 O O . LEU A 1 89 ? -2.892 1.199 7.880 1.00 91.75 89 LEU A O 1
ATOM 719 N N . LEU A 1 90 ? -4.739 0.940 9.140 1.00 92.50 90 LEU A N 1
ATOM 720 C CA . LEU A 1 90 ? -5.316 -0.148 8.347 1.00 92.50 90 LEU A CA 1
ATOM 721 C C . LEU A 1 90 ? -5.680 0.312 6.933 1.00 92.50 90 LEU A C 1
ATOM 723 O O . LEU A 1 90 ? -5.441 -0.421 5.976 1.00 92.50 90 LEU A O 1
ATOM 727 N N . LEU A 1 91 ? -6.199 1.534 6.786 1.00 92.00 91 LEU A N 1
ATOM 728 C CA . LEU A 1 91 ? -6.539 2.100 5.483 1.00 92.00 91 LEU A CA 1
ATOM 729 C C . LEU A 1 91 ? -5.295 2.281 4.599 1.00 92.00 91 LEU A C 1
ATOM 731 O O . LEU A 1 91 ? -5.308 1.873 3.439 1.00 92.00 91 LEU A O 1
ATOM 735 N N . ILE A 1 92 ? -4.208 2.841 5.146 1.00 91.88 92 ILE A N 1
ATOM 736 C CA . ILE A 1 92 ? -2.939 3.028 4.421 1.00 91.88 92 ILE A CA 1
ATOM 737 C C . ILE A 1 92 ? -2.361 1.678 3.985 1.00 91.88 92 ILE A C 1
ATOM 739 O O . ILE A 1 92 ? -1.963 1.518 2.827 1.00 91.88 92 ILE A O 1
ATOM 743 N N . LEU A 1 93 ? -2.345 0.693 4.888 1.00 91.62 93 LEU A N 1
ATOM 744 C CA . LEU A 1 93 ? -1.893 -0.660 4.562 1.00 91.62 93 LEU A CA 1
ATOM 745 C C . LEU A 1 93 ? -2.753 -1.273 3.455 1.00 91.62 93 LEU A C 1
ATOM 747 O O . LEU A 1 93 ? -2.214 -1.765 2.467 1.00 91.62 93 LEU A O 1
ATOM 751 N N . GLY A 1 94 ? -4.078 -1.182 3.571 1.00 91.69 94 GLY A N 1
ATOM 752 C CA . GLY A 1 94 ? -5.009 -1.705 2.577 1.00 91.69 94 GLY A CA 1
ATOM 753 C C . GLY A 1 94 ? -4.806 -1.106 1.181 1.00 91.69 94 GLY A C 1
ATOM 754 O O . GLY A 1 94 ? -4.742 -1.849 0.205 1.00 91.69 94 GLY A O 1
ATOM 755 N N . ILE A 1 95 ? -4.619 0.215 1.079 1.00 90.38 95 ILE A N 1
ATOM 756 C CA . ILE A 1 95 ? -4.323 0.902 -0.194 1.00 90.38 95 ILE A CA 1
ATOM 757 C C . ILE A 1 95 ? -2.971 0.459 -0.767 1.00 90.38 95 ILE A C 1
ATOM 759 O O . ILE A 1 95 ? -2.837 0.256 -1.975 1.00 90.38 95 ILE A O 1
ATOM 763 N N . THR A 1 96 ? -1.966 0.282 0.090 1.00 87.56 96 THR A N 1
ATOM 764 C CA . THR A 1 96 ? -0.642 -0.195 -0.335 1.00 87.56 96 THR A CA 1
ATOM 765 C C . THR A 1 96 ? -0.736 -1.590 -0.952 1.00 87.56 96 THR A C 1
ATOM 767 O O . THR A 1 96 ? -0.224 -1.805 -2.045 1.00 87.56 96 THR A O 1
ATOM 770 N N . PHE A 1 97 ? -1.450 -2.521 -0.310 1.00 88.62 97 PHE A N 1
ATOM 771 C CA . PHE A 1 97 ? -1.687 -3.856 -0.872 1.00 88.62 97 PHE A CA 1
ATOM 772 C C . PHE A 1 97 ? -2.516 -3.808 -2.159 1.00 88.62 97 PHE A C 1
ATOM 774 O O . PHE A 1 97 ? -2.203 -4.512 -3.111 1.00 88.62 97 PHE A O 1
ATOM 781 N N . PHE A 1 98 ? -3.523 -2.935 -2.225 1.00 88.38 98 PHE A N 1
ATOM 782 C CA . PHE A 1 98 ? -4.357 -2.772 -3.418 1.00 88.38 98 PHE A CA 1
ATOM 783 C C . PHE A 1 98 ? -3.561 -2.315 -4.653 1.00 88.38 98 PHE A C 1
ATOM 785 O O . PHE A 1 98 ? -3.930 -2.628 -5.781 1.00 88.38 98 PHE A O 1
ATOM 792 N N . THR A 1 99 ? -2.473 -1.567 -4.454 1.00 84.31 99 THR A N 1
ATOM 793 C CA . THR A 1 99 ? -1.710 -0.935 -5.541 1.00 84.31 99 THR A CA 1
ATOM 794 C C . THR A 1 99 ? -0.476 -1.718 -5.989 1.00 84.31 99 THR A C 1
ATOM 796 O O . THR A 1 99 ? 0.162 -1.303 -6.958 1.00 84.31 99 THR A O 1
ATOM 799 N N . GLN A 1 100 ? -0.141 -2.850 -5.355 1.00 77.88 100 GLN A N 1
ATOM 800 C CA . GLN A 1 100 ? 1.090 -3.601 -5.648 1.00 77.88 100 GLN A CA 1
ATOM 801 C C . GLN A 1 100 ? 1.241 -3.970 -7.134 1.00 77.88 100 GLN A C 1
ATOM 803 O O . GLN A 1 100 ? 2.309 -3.747 -7.709 1.00 77.88 100 GLN A O 1
ATOM 808 N N . GLU A 1 101 ? 0.165 -4.420 -7.781 1.00 70.38 101 GLU A N 1
ATOM 809 C CA . GLU A 1 101 ? 0.167 -4.776 -9.210 1.00 70.38 101 GLU A CA 1
ATOM 810 C C . GLU A 1 101 ? 0.473 -3.575 -10.122 1.00 70.38 101 GLU A C 1
ATOM 812 O O . GLU A 1 101 ? 1.210 -3.665 -11.113 1.00 70.38 101 GLU A O 1
ATOM 817 N N . ALA A 1 102 ? -0.049 -2.400 -9.763 1.00 73.69 102 ALA A N 1
ATOM 818 C CA . ALA A 1 102 ? 0.180 -1.178 -10.520 1.00 73.69 102 ALA A CA 1
ATOM 819 C C . ALA A 1 102 ? 1.631 -0.700 -10.365 1.00 73.69 102 ALA A C 1
ATOM 821 O O . ALA A 1 102 ? 2.273 -0.350 -11.356 1.00 73.69 102 ALA A O 1
ATOM 822 N N . VAL A 1 103 ? 2.178 -0.731 -9.146 1.00 72.50 103 VAL A N 1
ATOM 823 C CA . VAL A 1 103 ? 3.546 -0.266 -8.865 1.00 72.50 103 VAL A CA 1
ATOM 824 C C . VAL A 1 103 ? 4.585 -1.120 -9.595 1.00 72.50 103 VAL A C 1
ATOM 826 O O . VAL A 1 103 ? 5.529 -0.572 -10.173 1.00 72.50 103 VAL A O 1
ATOM 829 N N . PHE A 1 104 ? 4.394 -2.441 -9.649 1.00 72.94 104 PHE A N 1
ATOM 830 C CA . PHE A 1 104 ? 5.271 -3.334 -10.413 1.00 72.94 104 PHE A CA 1
ATOM 831 C C . PHE A 1 104 ? 5.259 -3.002 -11.910 1.00 72.94 104 PHE A C 1
ATOM 833 O O . PHE A 1 104 ? 6.314 -2.856 -12.532 1.00 72.94 104 PHE A O 1
ATOM 840 N N . THR A 1 105 ? 4.068 -2.795 -12.473 1.00 72.12 105 THR A N 1
ATOM 841 C CA . THR A 1 105 ? 3.889 -2.489 -13.899 1.00 72.12 105 THR A CA 1
ATOM 842 C C . THR A 1 105 ? 4.520 -1.147 -14.283 1.00 72.12 105 THR A C 1
ATOM 844 O O . THR A 1 105 ? 5.231 -1.051 -15.286 1.00 72.12 105 THR A O 1
ATOM 847 N N . TRP A 1 106 ? 4.332 -0.114 -13.456 1.00 76.31 106 TRP A N 1
ATOM 848 C CA . TRP A 1 106 ? 4.955 1.199 -13.652 1.00 76.31 106 TRP A CA 1
ATOM 849 C C . TRP A 1 106 ? 6.479 1.148 -13.521 1.00 76.31 106 TRP A C 1
ATOM 851 O O . TRP A 1 106 ? 7.179 1.832 -14.268 1.00 76.31 106 TRP A O 1
ATOM 861 N N . SER A 1 107 ? 7.002 0.303 -12.630 1.00 77.00 107 SER A N 1
ATOM 862 C CA . SER A 1 107 ? 8.447 0.121 -12.455 1.00 77.00 107 SER A CA 1
ATOM 863 C C . SER A 1 107 ? 9.089 -0.531 -13.684 1.00 77.00 107 SER A C 1
ATOM 865 O O . SER A 1 107 ? 10.119 -0.058 -14.167 1.00 77.00 107 SER A O 1
ATOM 867 N N . ILE A 1 108 ? 8.456 -1.565 -14.248 1.00 82.00 108 ILE A N 1
ATOM 868 C CA . ILE A 1 108 ? 8.925 -2.226 -15.476 1.00 82.00 108 ILE A CA 1
ATOM 869 C C . ILE A 1 108 ? 8.836 -1.266 -16.669 1.00 82.00 108 ILE A C 1
ATOM 871 O O . ILE A 1 108 ? 9.819 -1.087 -17.391 1.00 82.00 108 ILE A O 1
ATOM 875 N N . GLY A 1 109 ? 7.690 -0.602 -16.855 1.00 82.81 109 GLY A N 1
ATOM 876 C CA . GLY A 1 109 ? 7.495 0.363 -17.941 1.00 82.81 109 GLY A CA 1
ATOM 877 C C . GLY A 1 109 ? 8.476 1.536 -17.866 1.00 82.81 109 GLY A C 1
ATOM 878 O O . GLY A 1 109 ? 9.099 1.892 -18.869 1.00 82.81 109 GLY A O 1
ATOM 879 N N . GLY A 1 110 ? 8.683 2.084 -16.666 1.00 87.56 110 GLY A N 1
ATOM 880 C CA . GLY A 1 110 ? 9.670 3.129 -16.406 1.00 87.56 110 GLY A CA 1
ATOM 881 C C . GLY A 1 110 ? 11.096 2.674 -16.714 1.00 87.56 110 GLY A C 1
ATOM 882 O O . GLY A 1 110 ? 11.834 3.397 -17.383 1.00 87.56 110 GLY A O 1
ATOM 883 N N . GLY A 1 111 ? 11.469 1.456 -16.310 1.00 90.56 111 GLY A N 1
ATOM 884 C CA . GLY A 1 111 ? 12.776 0.869 -16.613 1.00 90.56 111 GLY A CA 1
ATOM 885 C C . GLY A 1 111 ? 13.025 0.703 -18.115 1.00 90.56 111 GLY A C 1
ATOM 886 O O . GLY A 1 111 ? 14.076 1.106 -18.614 1.00 90.56 111 GLY A O 1
ATOM 887 N N . VAL A 1 112 ? 12.048 0.182 -18.864 1.00 93.69 112 VAL A N 1
ATOM 888 C CA . VAL A 1 112 ? 12.146 0.024 -20.327 1.00 93.69 112 VAL A CA 1
ATOM 889 C C . VAL A 1 112 ? 12.285 1.378 -21.024 1.00 93.69 112 VAL A C 1
ATOM 891 O O . VAL A 1 112 ? 13.128 1.537 -21.909 1.00 93.69 112 VAL A O 1
ATOM 894 N N . LEU A 1 113 ? 11.500 2.373 -20.607 1.00 92.81 113 LEU A N 1
ATOM 895 C CA . LEU A 1 113 ? 11.542 3.718 -21.176 1.00 92.81 113 LEU A CA 1
ATOM 896 C C . LEU A 1 113 ? 12.884 4.405 -20.878 1.00 92.81 113 LEU A C 1
ATOM 898 O O . LEU A 1 113 ? 13.471 5.028 -21.763 1.00 92.81 113 LEU A O 1
ATOM 902 N N . LEU A 1 114 ? 13.423 4.221 -19.673 1.00 93.56 114 LEU A N 1
ATOM 903 C CA . LEU A 1 114 ? 14.733 4.735 -19.281 1.00 93.56 114 LEU A CA 1
ATOM 904 C C . LEU A 1 114 ? 15.862 4.069 -20.086 1.00 93.56 114 LEU A C 1
ATOM 906 O O . LEU A 1 114 ? 16.720 4.768 -20.629 1.00 93.56 114 LEU A O 1
ATOM 910 N N . CYS A 1 115 ? 15.817 2.746 -20.273 1.00 95.06 115 CYS A N 1
ATOM 911 C CA . CYS A 1 115 ? 16.730 2.022 -21.164 1.00 95.06 115 CYS A CA 1
ATOM 912 C C . CYS A 1 115 ? 16.650 2.531 -22.612 1.00 95.06 115 CYS A C 1
ATOM 914 O O . CYS A 1 115 ? 17.682 2.747 -23.252 1.00 95.06 115 CYS A O 1
ATOM 916 N N . TYR A 1 116 ? 15.439 2.776 -23.122 1.00 95.50 116 TYR A N 1
ATOM 917 C CA . TYR A 1 116 ? 15.230 3.335 -24.458 1.00 95.50 116 TYR A CA 1
ATOM 918 C C . TYR A 1 116 ? 15.835 4.739 -24.597 1.00 95.50 116 TYR A C 1
ATOM 920 O O . TYR A 1 116 ? 16.516 5.023 -25.586 1.00 95.50 116 TYR A O 1
ATOM 928 N N . ILE A 1 117 ? 15.647 5.607 -23.597 1.00 94.44 117 ILE A N 1
ATOM 929 C CA . ILE A 1 117 ? 16.245 6.947 -23.567 1.00 94.44 117 ILE A CA 1
ATOM 930 C C . ILE A 1 117 ? 17.774 6.845 -23.592 1.00 94.44 117 ILE A C 1
ATOM 932 O O . ILE A 1 117 ? 18.407 7.460 -24.453 1.00 94.44 117 ILE A O 1
ATOM 936 N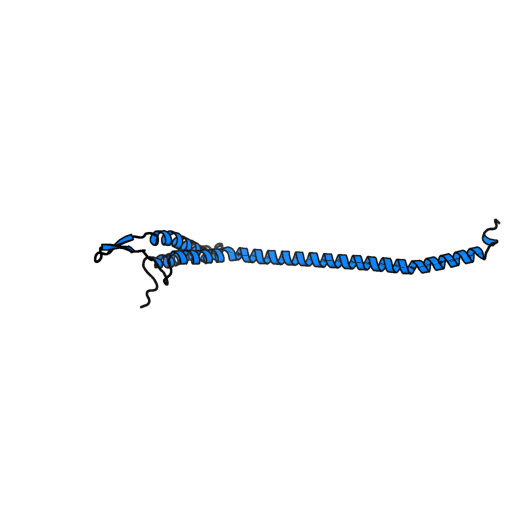 N . ILE A 1 118 ? 18.376 6.034 -22.717 1.00 95.25 118 ILE A N 1
ATOM 937 C CA . ILE A 1 118 ? 19.835 5.846 -22.668 1.00 95.25 118 ILE A CA 1
ATOM 938 C C . ILE A 1 118 ? 20.363 5.342 -24.015 1.00 95.25 118 ILE A C 1
ATOM 940 O O . ILE A 1 118 ? 21.335 5.890 -24.544 1.00 95.25 118 ILE A O 1
ATOM 944 N N . TYR A 1 119 ? 19.698 4.349 -24.612 1.00 96.19 119 TYR A N 1
ATOM 945 C CA . TYR A 1 119 ? 20.051 3.833 -25.934 1.00 96.19 119 TYR A CA 1
ATOM 946 C C . TYR A 1 119 ? 20.020 4.935 -27.003 1.00 96.19 119 TYR A C 1
ATOM 948 O O . TYR A 1 119 ? 20.965 5.077 -27.784 1.00 96.19 119 TYR A O 1
ATOM 956 N N . ARG A 1 120 ? 18.967 5.764 -27.020 1.00 93.88 120 ARG A N 1
ATOM 957 C CA . ARG A 1 120 ? 18.829 6.883 -27.967 1.00 93.88 120 ARG A CA 1
ATOM 958 C C . ARG A 1 120 ? 19.934 7.921 -27.794 1.00 93.88 120 ARG A C 1
ATOM 960 O O . ARG A 1 120 ? 20.477 8.385 -28.798 1.00 93.88 120 ARG A O 1
ATOM 967 N N . PHE A 1 121 ? 20.2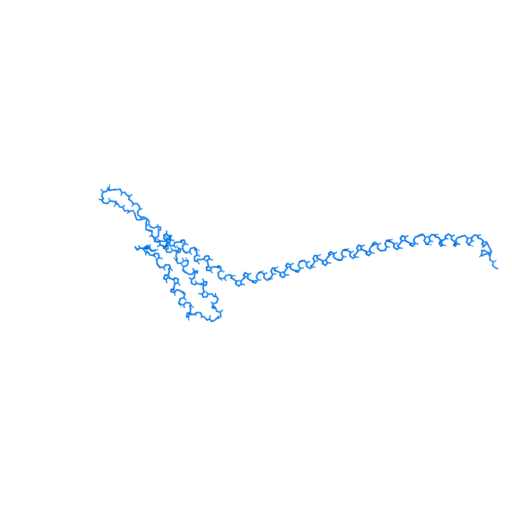97 8.258 -26.557 1.00 92.56 121 PHE A N 1
ATOM 968 C CA . PHE A 1 121 ? 21.392 9.188 -26.274 1.00 92.56 121 PHE A CA 1
ATOM 969 C C . PHE A 1 121 ? 22.747 8.636 -26.719 1.00 92.56 121 PHE A C 1
ATOM 971 O O . PHE A 1 121 ? 23.496 9.344 -27.396 1.00 92.56 121 PHE A O 1
ATOM 978 N N . LYS A 1 122 ? 23.040 7.366 -26.412 1.00 92.62 122 LYS A N 1
ATOM 979 C CA . LYS A 1 122 ? 24.290 6.716 -26.827 1.00 92.62 122 LYS A CA 1
ATOM 980 C C . LYS A 1 122 ? 24.418 6.682 -28.351 1.00 92.62 122 LYS A C 1
ATOM 982 O O . LYS A 1 122 ? 25.421 7.144 -28.888 1.00 92.62 122 LYS A O 1
ATOM 987 N N . LYS A 1 123 ? 23.357 6.260 -29.047 1.00 92.62 123 LYS A N 1
ATOM 988 C CA . LYS A 1 123 ? 23.320 6.209 -30.516 1.00 92.62 123 LYS A CA 1
ATOM 989 C C . LYS A 1 123 ? 23.487 7.589 -31.156 1.00 92.62 123 LYS A C 1
ATOM 991 O O . LYS A 1 123 ? 24.178 7.726 -32.162 1.00 92.62 123 LYS A O 1
ATOM 996 N N . LYS A 1 124 ? 22.875 8.629 -30.576 1.00 93.00 124 LYS A N 1
ATOM 997 C CA . LYS A 1 124 ? 23.045 10.010 -31.051 1.00 93.00 124 LYS A CA 1
ATOM 998 C C . LYS A 1 124 ? 24.496 10.473 -30.899 1.00 93.00 124 LYS A C 1
ATOM 1000 O O . LYS A 1 124 ? 25.021 11.092 -31.818 1.00 93.00 124 LYS A O 1
ATOM 1005 N N . LYS A 1 125 ? 25.145 10.157 -29.773 1.00 92.44 125 LYS A N 1
ATOM 1006 C CA . LYS A 1 125 ? 26.555 10.496 -29.532 1.00 92.44 125 LYS A CA 1
ATOM 1007 C C .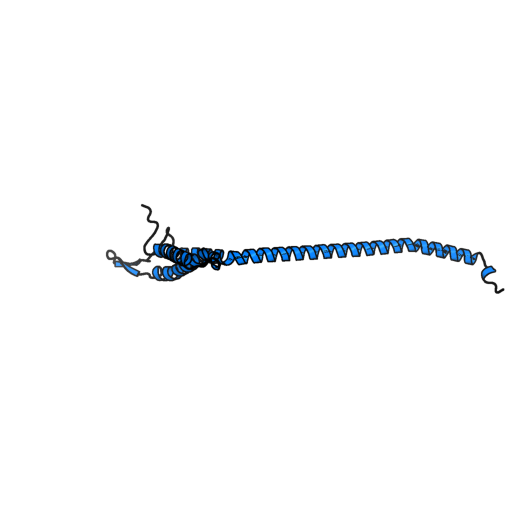 LYS A 1 125 ? 27.490 9.785 -30.515 1.00 92.44 125 LYS A C 1
ATOM 1009 O O . LYS A 1 125 ? 28.345 10.440 -31.095 1.00 92.44 125 LYS A O 1
ATOM 1014 N N . GLU A 1 126 ? 27.291 8.489 -30.748 1.00 92.69 126 GLU A N 1
ATOM 1015 C CA . GLU A 1 126 ? 28.076 7.714 -31.724 1.00 92.69 126 GLU A CA 1
ATOM 1016 C C . GLU A 1 126 ? 27.970 8.297 -33.139 1.00 92.69 126 GLU A C 1
ATOM 1018 O O . GLU A 1 126 ? 28.977 8.452 -33.823 1.00 92.69 126 GLU A O 1
ATOM 1023 N N . MET A 1 127 ? 26.769 8.707 -33.559 1.00 92.19 127 MET A N 1
ATOM 1024 C CA . MET A 1 127 ? 26.562 9.329 -34.871 1.00 92.19 127 MET A CA 1
ATOM 1025 C C . MET A 1 127 ? 27.281 10.679 -35.011 1.00 92.19 127 MET A C 1
ATOM 1027 O O . MET A 1 127 ? 27.770 11.002 -36.093 1.00 92.19 127 MET A O 1
ATOM 1031 N N . LEU A 1 128 ? 27.342 11.471 -33.936 1.00 92.31 128 LEU A N 1
ATOM 1032 C CA . LEU A 1 128 ? 28.059 12.749 -33.930 1.00 92.31 128 LEU A CA 1
ATOM 1033 C C . LEU A 1 128 ? 29.571 12.536 -34.034 1.00 92.31 128 LEU A C 1
ATOM 1035 O O . LEU A 1 128 ? 30.196 13.161 -34.885 1.00 92.31 128 LEU A O 1
ATOM 1039 N N . LEU A 1 129 ? 30.117 11.607 -33.244 1.00 91.81 129 LEU A N 1
ATOM 1040 C CA . LEU A 1 129 ? 31.537 11.247 -33.291 1.00 91.81 129 LEU A CA 1
ATOM 1041 C C . LEU A 1 129 ? 31.934 10.733 -34.679 1.00 91.81 129 LEU A C 1
ATOM 1043 O O . LEU A 1 129 ? 32.921 11.186 -35.246 1.00 91.81 129 LEU A O 1
ATOM 1047 N N . PHE A 1 130 ? 31.114 9.861 -35.271 1.00 93.00 130 PHE A N 1
ATOM 1048 C CA . PHE A 1 130 ? 31.354 9.354 -36.619 1.00 93.00 130 PHE A CA 1
ATOM 1049 C C . PHE A 1 130 ? 31.327 10.468 -37.678 1.00 93.00 130 PHE A C 1
ATOM 1051 O O . PHE A 1 130 ? 32.135 10.477 -38.604 1.00 93.00 130 PHE A O 1
ATOM 1058 N N . LYS A 1 131 ? 30.408 11.435 -37.558 1.00 92.62 131 LYS A N 1
ATOM 1059 C CA . LYS A 1 131 ? 30.319 12.562 -38.499 1.00 92.62 131 LYS A CA 1
ATOM 1060 C C . LYS A 1 131 ? 31.524 13.502 -38.386 1.00 92.62 131 LYS A C 1
ATOM 1062 O O . LYS A 1 131 ? 31.996 13.991 -39.410 1.00 92.62 131 LYS A O 1
ATOM 1067 N N . GLU A 1 132 ? 32.007 13.737 -37.170 1.00 93.06 132 GLU A N 1
ATOM 1068 C CA . GLU A 1 132 ? 33.206 14.533 -36.896 1.00 93.06 132 GLU A CA 1
ATOM 1069 C C . GLU A 1 132 ? 34.464 13.854 -37.455 1.00 93.06 132 GLU A C 1
ATOM 1071 O O . GLU A 1 132 ? 35.218 14.474 -38.202 1.00 93.06 132 GLU A O 1
ATOM 1076 N N . GLU A 1 133 ? 34.628 12.552 -37.210 1.00 93.44 133 GLU A N 1
ATOM 1077 C CA . GLU A 1 133 ? 35.731 11.755 -37.755 1.00 93.44 133 GLU A CA 1
ATOM 1078 C C . GLU A 1 133 ? 35.753 11.790 -39.293 1.00 93.44 133 GLU A C 1
ATOM 1080 O O . GLU A 1 133 ? 36.789 12.050 -39.904 1.00 93.44 133 GLU A O 1
ATOM 1085 N N . GLN A 1 134 ? 34.593 11.625 -39.937 1.00 93.06 134 GLN A N 1
ATOM 1086 C CA . GLN A 1 134 ? 34.469 11.719 -41.395 1.00 93.06 134 GLN A CA 1
ATOM 1087 C C . GLN A 1 134 ? 34.803 13.117 -41.937 1.00 93.06 134 GLN A C 1
ATOM 1089 O O . GLN A 1 134 ? 35.360 13.228 -43.032 1.00 93.06 134 GLN A O 1
ATOM 1094 N N . SER A 1 135 ? 34.472 14.183 -41.202 1.00 92.31 135 SER A N 1
ATOM 1095 C CA . SER A 1 135 ? 34.835 15.556 -41.575 1.00 92.31 135 SER A CA 1
ATOM 1096 C C . SER A 1 135 ? 36.348 15.757 -41.514 1.00 92.31 135 SER A C 1
ATOM 1098 O O . SER A 1 135 ? 36.949 16.184 -42.499 1.00 92.31 135 SER A O 1
ATOM 1100 N N . ASN A 1 136 ? 36.973 15.344 -40.409 1.00 92.50 136 ASN A N 1
ATOM 1101 C CA . ASN A 1 136 ? 38.414 15.473 -40.189 1.00 92.50 136 ASN A CA 1
ATOM 1102 C C . ASN A 1 136 ? 39.222 14.673 -41.222 1.00 92.50 136 ASN A C 1
ATOM 1104 O O . ASN A 1 136 ? 40.215 15.167 -41.758 1.00 92.50 136 ASN A O 1
ATOM 1108 N N . ILE A 1 137 ? 38.780 13.455 -41.562 1.00 92.56 137 ILE A N 1
ATOM 1109 C CA . ILE A 1 137 ? 39.407 12.642 -42.615 1.00 92.56 137 ILE A CA 1
ATOM 1110 C C . ILE A 1 137 ? 39.320 13.357 -43.968 1.00 92.56 137 ILE A C 1
ATOM 1112 O O . ILE A 1 137 ? 40.317 13.430 -44.686 1.00 92.56 137 ILE A O 1
ATOM 1116 N N . LYS A 1 138 ? 38.155 13.913 -44.328 1.00 92.75 138 LYS A N 1
ATOM 1117 C CA . LYS A 1 138 ? 37.988 14.645 -45.594 1.00 92.75 138 LYS A CA 1
ATOM 1118 C C . LYS A 1 138 ? 38.882 15.881 -45.669 1.00 92.75 138 LYS A C 1
ATOM 1120 O O . LYS A 1 138 ? 39.532 16.071 -46.694 1.00 92.75 138 LYS A O 1
ATOM 1125 N N . GLU A 1 139 ? 38.947 16.680 -44.606 1.00 91.44 139 GLU A N 1
ATOM 1126 C CA . GLU A 1 139 ? 39.825 17.855 -44.533 1.00 91.44 139 GLU A CA 1
ATOM 1127 C C . GLU A 1 139 ? 41.302 17.467 -44.644 1.00 91.44 139 GLU A C 1
ATOM 1129 O O . GLU A 1 139 ? 42.029 18.047 -45.449 1.00 91.44 139 GLU A O 1
ATOM 1134 N N . THR A 1 140 ? 41.729 16.420 -43.933 1.00 90.19 140 THR A N 1
ATOM 1135 C CA . THR A 1 140 ? 43.111 15.915 -43.992 1.00 90.19 140 THR A CA 1
ATOM 1136 C C . THR A 1 140 ? 43.478 15.436 -45.402 1.00 90.19 140 THR A C 1
ATOM 1138 O O . THR A 1 140 ? 44.573 15.702 -45.900 1.00 90.19 140 THR A O 1
ATOM 1141 N N . LEU A 1 141 ? 42.558 14.743 -46.087 1.00 90.06 141 LEU A N 1
ATOM 1142 C CA . LEU A 1 141 ? 42.758 14.296 -47.468 1.00 90.06 141 LEU A CA 1
ATOM 1143 C C . LEU A 1 141 ? 42.814 15.468 -48.459 1.00 90.06 141 LEU A C 1
ATOM 1145 O O . LEU A 1 141 ? 43.598 15.416 -49.407 1.00 90.06 141 LEU A O 1
ATOM 1149 N N . LEU A 1 142 ? 42.012 16.515 -48.248 1.00 87.56 142 LEU A N 1
ATOM 1150 C CA . LEU A 1 142 ? 42.039 17.740 -49.054 1.00 87.56 142 LEU A CA 1
ATOM 1151 C C . LEU A 1 142 ? 43.365 18.489 -48.879 1.00 87.56 142 LEU A C 1
ATOM 1153 O O . LEU A 1 142 ? 44.025 18.783 -49.875 1.00 87.56 142 LEU A O 1
ATOM 1157 N N . GLN A 1 143 ? 43.803 18.694 -47.635 1.00 89.31 143 GLN A N 1
ATOM 1158 C CA . GLN A 1 143 ? 45.088 19.327 -47.324 1.00 89.31 143 GLN A CA 1
ATOM 1159 C C . GLN A 1 143 ? 46.273 18.566 -47.921 1.00 89.31 143 GLN A C 1
ATOM 1161 O O . GLN A 1 143 ? 47.225 19.177 -48.394 1.00 89.31 143 GLN A O 1
ATOM 1166 N N . LYS A 1 144 ? 46.223 17.228 -47.933 1.00 88.75 144 LYS A N 1
ATOM 1167 C CA . LYS A 1 144 ? 47.282 16.402 -48.525 1.00 88.75 144 LYS A CA 1
ATOM 1168 C C . LYS A 1 144 ? 47.321 16.490 -50.055 1.00 88.75 144 LYS A C 1
ATOM 1170 O O . LYS A 1 144 ? 48.405 16.431 -50.630 1.00 88.75 144 LYS A O 1
ATOM 1175 N N . LYS A 1 145 ? 46.166 16.642 -50.713 1.00 86.19 145 LYS A N 1
ATOM 1176 C CA . LYS A 1 145 ? 46.068 16.757 -52.180 1.00 86.19 145 LYS A CA 1
ATOM 1177 C C . LYS A 1 145 ? 46.472 18.132 -52.709 1.00 86.19 145 LYS A C 1
ATOM 1179 O O . LYS A 1 145 ? 46.954 18.223 -53.833 1.00 86.19 145 LYS A O 1
ATOM 1184 N N . GLU A 1 146 ? 46.307 19.192 -51.924 1.00 81.56 146 GLU A N 1
ATOM 1185 C CA . GLU A 1 146 ? 46.627 20.566 -52.330 1.00 81.56 146 GLU A CA 1
ATOM 1186 C C . GLU A 1 146 ? 48.102 20.790 -52.757 1.00 81.56 146 GLU A C 1
ATOM 1188 O O . GLU A 1 146 ? 48.327 21.349 -53.834 1.00 81.56 146 GLU A O 1
ATOM 1193 N N . PRO A 1 147 ? 49.131 20.335 -52.009 1.00 79.56 147 PRO A N 1
ATOM 1194 C CA . PRO A 1 147 ? 50.529 20.476 -52.423 1.00 79.56 147 PRO A CA 1
ATOM 1195 C C . PRO A 1 147 ? 50.903 19.558 -53.593 1.00 79.56 147 PRO A C 1
ATOM 1197 O O . PRO A 1 147 ? 51.780 19.911 -54.379 1.00 79.56 147 PRO A O 1
ATOM 1200 N N . GLU A 1 148 ? 50.250 18.401 -53.731 1.00 78.88 148 GLU A N 1
ATOM 1201 C CA . GLU A 1 148 ? 50.454 17.479 -54.855 1.00 78.88 148 GLU A CA 1
ATOM 1202 C C . GLU A 1 148 ? 49.888 18.068 -56.154 1.00 78.88 148 GLU A C 1
ATOM 1204 O O . GLU A 1 148 ? 50.577 18.096 -57.172 1.00 78.88 148 GLU A O 1
ATOM 1209 N N . TYR A 1 149 ? 48.684 18.645 -56.092 1.00 75.75 149 TYR A N 1
ATOM 1210 C CA . TYR A 1 149 ? 48.091 19.389 -57.200 1.00 75.75 149 TYR A CA 1
ATOM 1211 C C . TYR A 1 149 ? 48.964 20.581 -57.605 1.00 75.75 149 TYR A C 1
ATOM 1213 O O . TYR A 1 149 ? 49.291 20.734 -58.780 1.00 75.75 149 TYR A O 1
ATOM 1221 N N . ARG A 1 150 ? 49.411 21.389 -56.632 1.00 79.06 150 ARG A N 1
ATOM 1222 C CA . ARG A 1 150 ? 50.260 22.562 -56.892 1.00 79.06 150 ARG A CA 1
ATOM 1223 C C . ARG A 1 150 ? 51.590 22.174 -57.549 1.00 79.06 150 ARG A C 1
ATOM 1225 O O . ARG A 1 150 ? 52.029 22.857 -58.468 1.00 79.06 150 ARG A O 1
ATOM 1232 N N . ARG A 1 151 ? 52.197 21.060 -57.119 1.00 80.38 151 ARG A N 1
ATOM 1233 C CA . ARG A 1 151 ? 53.439 20.523 -57.695 1.00 80.38 151 ARG A CA 1
ATOM 1234 C C . ARG A 1 151 ? 53.235 20.040 -59.132 1.00 80.38 151 ARG A C 1
ATOM 1236 O O . ARG A 1 151 ? 54.004 20.423 -60.009 1.00 80.38 151 ARG A O 1
ATOM 1243 N N . ASN A 1 152 ? 52.183 19.262 -59.384 1.00 78.81 152 ASN A N 1
ATOM 1244 C CA . ASN A 1 152 ? 51.878 18.756 -60.724 1.00 78.81 152 ASN A CA 1
ATOM 1245 C C . ASN A 1 152 ? 51.596 19.899 -61.708 1.00 78.81 152 ASN A C 1
ATOM 1247 O O . ASN A 1 152 ? 52.113 19.879 -62.821 1.00 78.81 152 ASN A O 1
ATOM 1251 N N . TYR A 1 153 ? 50.866 20.929 -61.269 1.00 75.44 153 TYR A N 1
ATOM 1252 C CA . TYR A 1 153 ? 50.578 22.107 -62.087 1.00 75.44 153 TYR A CA 1
ATOM 1253 C C . TYR A 1 153 ? 51.849 22.901 -62.426 1.00 75.44 153 TYR A C 1
ATOM 1255 O O . TYR A 1 153 ? 52.055 23.265 -63.580 1.00 75.44 153 TYR A O 1
ATOM 1263 N N . SER A 1 154 ? 52.753 23.105 -61.456 1.00 78.31 154 SER A N 1
ATOM 1264 C CA . SER A 1 154 ? 54.039 23.769 -61.721 1.00 78.31 154 SER A CA 1
ATOM 1265 C C . SER A 1 154 ? 54.922 22.990 -62.700 1.00 78.31 154 SER A C 1
ATOM 1267 O O . SER A 1 154 ? 55.535 23.591 -63.576 1.00 78.31 154 SER A O 1
ATOM 1269 N N . THR A 1 155 ? 54.947 21.657 -62.607 1.00 77.00 155 THR A N 1
ATOM 1270 C CA . THR A 1 155 ? 55.723 20.810 -63.525 1.00 77.00 155 THR A CA 1
ATOM 1271 C C . THR A 1 155 ? 55.123 20.780 -64.933 1.00 77.00 155 THR A C 1
ATOM 1273 O O . THR A 1 155 ? 55.865 20.706 -65.910 1.00 77.00 155 THR A O 1
ATOM 1276 N N . GLU A 1 156 ? 53.795 20.835 -65.070 1.00 76.56 156 GLU A N 1
ATOM 1277 C CA . GLU A 1 156 ? 53.155 20.970 -66.383 1.00 76.56 156 GLU A CA 1
ATOM 1278 C C . GLU A 1 156 ? 53.414 22.343 -67.012 1.00 76.56 156 GLU A C 1
ATOM 1280 O O . GLU A 1 156 ? 53.773 22.398 -68.187 1.00 76.56 156 GLU A O 1
ATOM 1285 N N . GLU A 1 157 ? 53.310 23.441 -66.257 1.00 76.00 157 GLU A N 1
ATOM 1286 C CA . GLU A 1 157 ? 53.636 24.779 -66.773 1.00 76.00 157 GLU A CA 1
ATOM 1287 C C . GLU A 1 157 ? 55.098 24.903 -67.218 1.00 76.00 157 GLU A C 1
ATOM 1289 O O . GLU A 1 157 ? 55.375 25.526 -68.244 1.00 76.00 157 GLU A O 1
ATOM 1294 N N . GLU A 1 158 ? 56.036 24.318 -66.473 1.00 75.69 158 GLU A N 1
ATOM 1295 C CA . GLU A 1 158 ? 57.460 24.335 -66.816 1.00 75.69 158 GLU A CA 1
ATOM 1296 C C . GLU A 1 158 ? 57.724 23.564 -68.120 1.00 75.69 158 GLU A C 1
ATOM 1298 O O . GLU A 1 158 ? 58.333 24.104 -69.043 1.00 75.69 158 GLU A O 1
ATOM 1303 N N . LYS A 1 159 ? 57.118 22.378 -68.285 1.00 71.06 159 LYS A N 1
ATOM 1304 C CA . LYS A 1 159 ? 57.176 21.610 -69.544 1.00 71.06 159 LYS A CA 1
ATOM 1305 C C . LYS A 1 159 ? 56.549 22.338 -70.733 1.00 71.06 159 LYS A C 1
ATOM 1307 O O . LYS A 1 159 ? 57.016 22.184 -71.857 1.00 71.06 159 LYS A O 1
ATOM 1312 N N . VAL A 1 160 ? 55.481 23.110 -70.519 1.00 69.81 160 VAL A N 1
ATOM 1313 C CA . VAL A 1 160 ? 54.846 23.897 -71.592 1.00 69.81 160 VAL A CA 1
ATOM 1314 C C . VAL A 1 160 ? 55.713 25.090 -72.008 1.00 69.81 160 VAL A C 1
ATOM 1316 O O . VAL A 1 160 ? 55.688 25.468 -73.177 1.00 69.81 160 VAL A O 1
ATOM 1319 N N . LYS A 1 161 ? 56.501 25.672 -71.095 1.00 69.94 161 LYS A N 1
ATOM 1320 C CA . LYS A 1 161 ? 57.436 26.766 -71.415 1.00 69.94 161 LYS A CA 1
ATOM 1321 C C . LYS A 1 161 ? 58.693 26.286 -72.147 1.00 69.94 161 LYS A C 1
ATOM 1323 O O . LYS A 1 161 ? 59.220 27.032 -72.967 1.00 69.94 161 LYS A O 1
ATOM 1328 N N . GLU A 1 162 ? 59.163 25.071 -71.868 1.00 67.56 162 GLU A N 1
ATOM 1329 C CA . GLU A 1 162 ? 60.370 24.503 -72.489 1.00 67.56 162 GLU A CA 1
ATOM 1330 C C . GLU A 1 162 ? 60.165 24.012 -73.933 1.00 67.56 162 GLU A C 1
ATOM 1332 O O . GLU A 1 162 ? 61.139 23.916 -74.678 1.00 67.56 162 GLU A O 1
ATOM 1337 N N . ASP A 1 163 ? 58.922 23.758 -74.363 1.00 71.25 163 ASP A N 1
ATOM 1338 C CA . ASP A 1 163 ? 58.606 23.313 -75.728 1.00 71.25 163 ASP A CA 1
ATOM 1339 C C . ASP A 1 163 ? 57.765 24.344 -76.515 1.00 71.25 163 ASP A C 1
ATOM 1341 O O . ASP A 1 163 ? 56.553 24.175 -76.707 1.00 71.25 163 ASP A O 1
ATOM 1345 N N . PRO A 1 164 ? 58.391 25.423 -77.025 1.00 65.06 164 PRO A N 1
ATOM 1346 C CA . PRO A 1 164 ? 57.708 26.420 -77.848 1.00 65.06 164 PRO A CA 1
ATOM 1347 C C . PRO A 1 164 ? 57.251 25.871 -79.212 1.00 65.06 164 PRO A C 1
ATOM 1349 O O . PRO A 1 164 ? 56.449 26.517 -79.889 1.00 65.06 164 PRO A O 1
ATOM 1352 N N . SER A 1 165 ? 57.711 24.680 -79.624 1.00 68.12 165 SER A N 1
ATOM 1353 C CA . SER A 1 165 ? 57.353 24.077 -80.915 1.00 68.12 165 SER A CA 1
ATOM 1354 C C . SER A 1 165 ? 55.919 23.534 -80.948 1.00 68.12 165 SER A C 1
ATOM 1356 O O . SER A 1 165 ? 55.309 23.445 -82.014 1.00 68.12 165 SER A O 1
ATOM 1358 N N . ARG A 1 166 ? 55.328 23.264 -79.774 1.00 65.25 166 ARG A N 1
ATOM 1359 C CA . ARG A 1 166 ? 53.952 22.763 -79.624 1.00 65.25 166 ARG A CA 1
ATOM 1360 C C . ARG A 1 166 ? 52.871 23.765 -80.057 1.00 65.25 166 ARG A C 1
ATOM 1362 O O . ARG A 1 166 ? 51.740 23.357 -80.315 1.00 65.25 166 ARG A O 1
ATOM 1369 N N . PHE A 1 167 ? 53.205 25.053 -80.149 1.00 68.25 167 PHE A N 1
ATOM 1370 C CA . PHE A 1 167 ? 52.271 26.127 -80.512 1.00 68.25 167 PHE A CA 1
ATOM 1371 C C . PHE A 1 167 ? 52.411 26.622 -81.958 1.00 68.25 167 PHE A C 1
ATOM 1373 O O . PHE A 1 167 ? 51.707 27.556 -82.344 1.00 68.25 167 PHE A O 1
ATOM 1380 N N . MET A 1 168 ? 53.278 26.016 -82.778 1.00 69.38 168 MET A N 1
ATOM 1381 C CA . MET A 1 168 ? 53.331 26.344 -84.203 1.00 69.38 168 MET A CA 1
ATOM 1382 C C . MET A 1 168 ? 52.262 25.559 -84.986 1.00 69.38 168 MET A C 1
ATOM 1384 O O . MET A 1 168 ? 52.209 24.331 -84.877 1.00 69.38 168 MET A O 1
ATOM 1388 N N . PRO A 1 169 ? 51.402 26.232 -85.777 1.00 71.25 169 PRO A N 1
ATOM 1389 C CA . PRO A 1 169 ? 50.497 25.548 -86.694 1.00 71.25 169 PRO A CA 1
ATOM 1390 C C . PRO A 1 169 ? 51.314 24.819 -87.770 1.00 71.25 169 PRO A C 1
ATOM 1392 O O . PRO A 1 169 ? 52.281 25.372 -88.294 1.00 71.25 169 PRO A O 1
ATOM 1395 N N . LYS A 1 170 ? 50.937 23.565 -88.042 1.00 67.38 170 LYS A N 1
ATOM 1396 C CA . LYS A 1 170 ? 51.541 22.731 -89.090 1.00 67.38 170 LYS A CA 1
ATOM 1397 C C . LYS A 1 170 ? 51.195 23.232 -90.485 1.00 67.38 170 LYS A C 1
ATOM 1399 O O . LYS A 1 170 ? 50.042 23.684 -90.664 1.00 67.38 170 LYS A O 1
#

Secondary structure (DSSP, 8-state):
----EEGGGGHHHHHHHHHHHHHHHH--GGGTTHHHHHHHHHHHHHHHHHHHHHHS-EEEEE-TTT--EEEEE---EETTEEHHHHHHHHHHHHHHHHHHHHHHHHHHHHHHHHHHHHHHHHHHHHHHHHHHHHHHHHHHHHHHHHHHHHHHHHHHHHHHHH-GGGGS--

Sequence (170 aa):
MILIWKGRGILTVLVLAATFFILLFALSSDYAQYGFALPLIVSGLFSIVLGHKWNSSPKPSIDPKTGEQIVLRNQHTIFWMNMEYWGFLLLILGITFFTQEAVFTWSIGGGVLLCYIIYRFKKKKEMLLFKEEQSNIKETLLQKKEPEYRRNYSTEEEKVKEDPSRFMPK

Organism: NCBI:txid2047982